Protein AF-A0AB32TVJ4-F1 (afdb_monomer_lite)

pLDDT: mean 74.66, std 19.41, range [36.5, 98.56]

Foldseek 3Di:
DPDPPPVVVVVVVVVVVVVDDDDPPDDPVVVVVVVVVVVVVVDDPPCVPPPDNPPPPVPPPDDDDPPDDDDPDDPDPVVVVVVVVVVVVVVVVVVVVVVVVVVVVVVVVVVVVVVVVVVVVVVVVVVVVVVVVVVVVVVCVVVVVVVVVVVVVVPDDDDDDDDDDDDD

Radius of gyration: 45.43 Å; chains: 1; bounding box: 106×43×129 Å

Secondary structure (DSSP, 8-state):
--SSSSHHHHHHHHHHHTT-----S--HHHHHHHHHHHHHHHSPPPGGG-SS-S-----PPPPPPP--SS--S---THHHHHHHHHHHHHHHHHHHHHHHHHHHHHHHHHHHHHHHHHHHHHHHHHHHHHHHHHHHHHHHHHHHHHHHHHHHHHS------PPPP---

Structure (mmCIF, N/CA/C/O backbone):
data_AF-A0AB32TVJ4-F1
#
_entry.id   AF-A0AB32TVJ4-F1
#
loop_
_atom_site.group_PDB
_atom_site.id
_atom_site.type_symbol
_atom_site.label_atom_id
_atom_site.label_alt_id
_atom_site.label_comp_id
_atom_site.label_asym_id
_atom_site.label_entity_id
_atom_site.label_seq_id
_atom_site.pdbx_PDB_ins_code
_atom_site.Cartn_x
_atom_site.Cartn_y
_atom_site.Cartn_z
_atom_site.occupancy
_atom_site.B_iso_or_equiv
_atom_site.auth_seq_id
_atom_site.auth_comp_id
_atom_site.auth_asym_id
_atom_site.auth_atom_id
_atom_site.pdbx_PDB_model_num
ATOM 1 N N . MET A 1 1 ? -45.034 11.317 -47.641 1.00 42.34 1 MET A N 1
ATOM 2 C CA . MET A 1 1 ? -45.358 10.867 -46.268 1.00 42.34 1 MET A CA 1
ATOM 3 C C . MET A 1 1 ? -44.354 9.799 -45.823 1.00 42.34 1 MET A C 1
ATOM 5 O O . MET A 1 1 ? -44.768 8.681 -45.535 1.00 42.34 1 MET A O 1
ATOM 9 N N . SER A 1 2 ? -43.045 10.089 -45.808 1.00 51.12 2 SER A N 1
ATOM 10 C CA . SER A 1 2 ? -42.043 9.071 -45.424 1.00 51.12 2 SER A CA 1
ATOM 11 C C . SER A 1 2 ? -40.709 9.627 -44.899 1.00 51.12 2 SER A C 1
ATOM 13 O O . SER A 1 2 ? -39.724 8.918 -44.992 1.00 51.12 2 SER A O 1
ATOM 15 N N . GLU A 1 3 ? -40.634 10.856 -44.374 1.00 55.97 3 GLU A N 1
ATOM 16 C CA . GLU A 1 3 ? -39.330 11.445 -43.981 1.00 55.97 3 GLU A CA 1
ATOM 17 C C . GLU A 1 3 ? -39.281 12.026 -42.556 1.00 55.97 3 GLU A C 1
ATOM 19 O O . GLU A 1 3 ? -38.325 12.697 -42.206 1.00 55.97 3 GLU A O 1
ATOM 24 N N . GLU A 1 4 ? -40.271 11.756 -41.700 1.00 55.81 4 GLU A N 1
ATOM 25 C CA . GLU A 1 4 ? -40.329 12.351 -40.347 1.00 55.81 4 GLU A CA 1
ATOM 26 C C . GLU A 1 4 ? -40.215 11.316 -39.210 1.00 55.81 4 GLU A C 1
ATOM 28 O O . GLU A 1 4 ? -40.379 11.653 -38.046 1.00 55.81 4 GLU A O 1
ATOM 33 N N . LEU A 1 5 ? -39.928 10.047 -39.529 1.00 54.31 5 LEU A N 1
ATOM 34 C CA . LEU A 1 5 ? -39.846 8.950 -38.548 1.00 54.31 5 LEU A CA 1
ATOM 35 C C . LEU A 1 5 ? -38.413 8.503 -38.209 1.00 54.31 5 LEU A C 1
ATOM 37 O O . LEU A 1 5 ? -38.248 7.646 -37.345 1.00 54.31 5 LEU A O 1
ATOM 41 N N . ASP A 1 6 ? -37.390 9.079 -38.845 1.00 57.97 6 ASP A N 1
ATOM 42 C CA . ASP A 1 6 ? -36.008 8.600 -38.704 1.00 57.97 6 ASP A CA 1
ATOM 43 C C . ASP A 1 6 ? -35.175 9.388 -37.671 1.00 57.97 6 ASP A C 1
ATOM 45 O O . ASP A 1 6 ? -34.186 8.860 -37.170 1.00 57.97 6 ASP A O 1
ATOM 49 N N . GLU A 1 7 ? -35.575 10.609 -37.289 1.00 59.12 7 GLU A N 1
ATOM 50 C CA . GLU A 1 7 ? -34.830 11.445 -36.322 1.00 59.12 7 GLU A CA 1
ATOM 51 C C . GLU A 1 7 ? -35.026 10.999 -34.860 1.00 59.12 7 GLU A C 1
ATOM 53 O O . GLU A 1 7 ? -34.040 10.823 -34.149 1.00 59.12 7 GLU A O 1
ATOM 58 N N . GLU A 1 8 ? -36.259 10.713 -34.411 1.00 60.06 8 GLU A N 1
ATOM 59 C CA . GLU A 1 8 ? -36.509 10.256 -33.025 1.00 60.06 8 GLU A CA 1
ATOM 60 C C . GLU A 1 8 ? -35.870 8.890 -32.722 1.00 60.06 8 GLU A C 1
ATOM 62 O O . GLU A 1 8 ? -35.441 8.622 -31.599 1.00 60.06 8 GLU A O 1
ATOM 67 N N . VAL A 1 9 ? -35.784 8.010 -33.725 1.00 60.56 9 VAL A N 1
ATOM 68 C CA . VAL A 1 9 ? -35.157 6.689 -33.569 1.00 60.56 9 VAL A CA 1
ATOM 69 C C . VAL A 1 9 ? -33.637 6.821 -33.470 1.00 60.56 9 VAL A C 1
ATOM 71 O O . VAL A 1 9 ? -33.010 6.086 -32.706 1.00 60.56 9 VAL A O 1
ATOM 74 N N . LEU A 1 10 ? -33.039 7.766 -34.204 1.00 58.91 10 LEU A N 1
ATOM 75 C CA . LEU A 1 10 ? -31.602 8.029 -34.145 1.00 58.91 10 LEU A CA 1
ATOM 76 C C . LEU A 1 10 ? -31.196 8.669 -32.809 1.00 58.91 10 LEU A C 1
ATOM 78 O O . LEU A 1 10 ? -30.167 8.287 -32.252 1.00 58.91 10 LEU A O 1
ATOM 82 N N . ASP A 1 11 ? -32.021 9.576 -32.277 1.00 62.56 11 ASP A N 1
ATOM 83 C CA . ASP A 1 11 ? -31.771 10.259 -30.998 1.00 62.56 11 ASP A CA 1
ATOM 84 C C . ASP A 1 11 ? -31.933 9.307 -29.794 1.00 62.56 11 ASP A C 1
ATOM 86 O O . ASP A 1 11 ? -31.165 9.338 -28.831 1.00 62.56 11 ASP A O 1
ATOM 90 N N . GLY A 1 12 ? -32.853 8.340 -29.889 1.00 63.59 12 GLY A N 1
ATOM 91 C CA . GLY A 1 12 ? -32.949 7.249 -28.915 1.00 63.59 12 GLY A CA 1
ATOM 92 C C . GLY A 1 12 ? -31.739 6.303 -28.933 1.00 63.59 12 GLY A C 1
ATOM 93 O O . GLY A 1 12 ? -31.335 5.790 -27.888 1.00 63.59 12 GLY A O 1
ATOM 94 N N . LEU A 1 13 ? -31.123 6.071 -30.099 1.00 63.81 13 LEU A N 1
ATOM 95 C CA . LEU A 1 13 ? -29.924 5.232 -30.213 1.00 63.81 13 LEU A CA 1
ATOM 96 C C . LEU A 1 13 ? -28.680 5.932 -29.652 1.00 63.81 13 LEU A C 1
ATOM 98 O O . LEU A 1 13 ? -27.919 5.301 -28.916 1.00 63.81 13 LEU A O 1
ATOM 102 N N . THR A 1 14 ? -28.495 7.225 -29.926 1.00 63.88 14 THR A N 1
ATOM 103 C CA . THR A 1 14 ? -27.383 8.020 -29.370 1.00 63.88 14 THR A CA 1
ATOM 104 C C . THR A 1 14 ? -27.494 8.180 -27.852 1.00 63.88 14 THR A C 1
ATOM 106 O O . THR A 1 14 ? -26.476 8.210 -27.151 1.00 63.88 14 THR A O 1
ATOM 109 N N . GLU A 1 15 ? -28.710 8.214 -27.306 1.00 66.38 15 GLU A N 1
ATOM 110 C CA . GLU A 1 15 ? -28.933 8.239 -25.861 1.00 66.38 15 GLU A CA 1
ATOM 111 C C . GLU A 1 15 ? -28.610 6.889 -25.196 1.00 66.38 15 GLU A C 1
ATOM 113 O O . GLU A 1 15 ? -27.975 6.856 -24.138 1.00 66.38 15 GLU A O 1
ATOM 118 N N . VAL A 1 16 ? -28.926 5.765 -25.852 1.00 65.81 16 VAL A N 1
ATOM 119 C CA . VAL A 1 16 ? -28.526 4.417 -25.401 1.00 65.81 16 VAL A CA 1
ATOM 120 C C . VAL A 1 16 ? -27.010 4.221 -25.479 1.00 65.81 16 VAL A C 1
ATOM 122 O O . VAL A 1 16 ? -26.430 3.609 -24.576 1.00 65.81 16 VAL A O 1
ATOM 125 N N . GLU A 1 17 ? -26.343 4.791 -26.487 1.00 65.44 17 GLU A N 1
ATOM 126 C CA . GLU A 1 17 ? -24.877 4.767 -26.578 1.00 65.44 17 GLU A CA 1
ATOM 127 C C . GLU A 1 17 ? -24.181 5.492 -25.423 1.00 65.44 17 GLU A C 1
ATOM 129 O O . GLU A 1 17 ? -23.074 5.131 -25.015 1.00 65.44 17 GLU A O 1
ATOM 134 N N . LYS A 1 18 ? -24.862 6.468 -24.823 1.00 69.69 18 LYS A N 1
ATOM 135 C CA . LYS A 1 18 ? -24.374 7.230 -23.670 1.00 69.69 18 LYS A CA 1
ATOM 136 C C . LYS A 1 18 ? -24.503 6.476 -22.341 1.00 69.69 18 LYS A C 1
ATOM 138 O O . LYS A 1 18 ? -23.881 6.872 -21.354 1.00 69.69 18 LYS A O 1
ATOM 143 N N . LEU A 1 19 ? -25.305 5.409 -22.302 1.00 70.94 19 LEU A N 1
ATOM 144 C CA . LEU A 1 19 ? -25.622 4.645 -21.089 1.00 70.94 19 LEU A CA 1
ATOM 145 C C . LEU A 1 19 ? -24.715 3.430 -20.867 1.00 70.94 19 LEU A C 1
ATOM 147 O O . LEU A 1 19 ? -24.777 2.817 -19.798 1.00 70.94 19 LEU A O 1
ATOM 151 N N . TYR A 1 20 ? -23.865 3.075 -21.830 1.00 76.56 20 TYR A N 1
ATOM 152 C CA . TYR A 1 20 ? -22.914 1.982 -21.668 1.00 76.56 20 TYR A CA 1
ATOM 153 C C . TYR A 1 20 ? -21.474 2.485 -21.550 1.00 76.56 20 TYR A C 1
ATOM 155 O O . TYR A 1 20 ? -21.084 3.521 -22.079 1.00 76.56 20 TYR A O 1
ATOM 163 N N . THR A 1 21 ? -20.642 1.701 -20.868 1.00 79.00 21 THR A N 1
ATOM 164 C CA . THR A 1 21 ? -19.191 1.905 -20.831 1.00 79.00 21 THR A CA 1
ATOM 165 C C . THR A 1 21 ? -18.513 0.715 -21.501 1.00 79.00 21 THR A C 1
ATOM 167 O O . THR A 1 21 ? -18.729 -0.435 -21.115 1.00 79.00 21 THR A O 1
ATOM 170 N N . VAL A 1 22 ? -17.716 0.976 -22.543 1.00 81.81 22 VAL A N 1
ATOM 171 C CA . VAL A 1 22 ? -16.949 -0.059 -23.256 1.00 81.81 22 VAL A CA 1
ATOM 172 C C . VAL A 1 22 ? -15.492 0.012 -22.828 1.00 81.81 22 VAL A C 1
ATOM 174 O O . VAL A 1 22 ? -14.838 1.044 -22.958 1.00 81.81 22 VAL A O 1
ATOM 177 N N . PHE A 1 23 ? -14.964 -1.112 -22.355 1.00 85.31 23 PHE A N 1
ATOM 178 C CA . PHE A 1 23 ? -13.557 -1.251 -21.995 1.00 85.31 23 PHE A CA 1
ATOM 179 C C . PHE A 1 23 ? -12.744 -1.657 -23.230 1.00 85.31 23 PHE A C 1
ATOM 181 O O . PHE A 1 23 ? -12.541 -2.842 -23.490 1.00 85.31 23 PHE A O 1
ATOM 188 N N . HIS A 1 24 ? -12.301 -0.677 -24.021 1.00 87.88 24 HIS A N 1
ATOM 189 C CA . HIS A 1 24 ? -11.426 -0.930 -25.168 1.00 87.88 24 HIS A CA 1
ATOM 190 C C . HIS A 1 24 ? -9.959 -1.042 -24.720 1.00 87.88 24 HIS A C 1
ATOM 192 O O . HIS A 1 24 ? -9.466 -0.185 -23.991 1.00 87.88 24 HIS A O 1
ATOM 198 N N . GLY A 1 25 ? -9.258 -2.099 -25.143 1.00 89.69 25 GLY A N 1
ATOM 199 C CA . GLY A 1 25 ? -7.840 -2.317 -24.820 1.00 89.69 25 GLY A CA 1
ATOM 200 C C . GLY A 1 25 ? -7.545 -2.816 -23.397 1.00 89.69 25 GLY A C 1
ATOM 201 O O . GLY A 1 25 ? -6.378 -2.997 -23.057 1.00 89.69 25 GLY A O 1
ATOM 202 N N . ALA A 1 26 ? -8.569 -3.059 -22.574 1.00 90.31 26 ALA A N 1
ATOM 203 C CA . ALA A 1 26 ? -8.412 -3.674 -21.256 1.00 90.31 26 ALA A CA 1
ATOM 204 C C . ALA A 1 26 ? -8.214 -5.196 -21.361 1.00 90.31 26 ALA A C 1
ATOM 206 O O . ALA A 1 26 ? -8.685 -5.832 -22.309 1.00 90.31 26 ALA A O 1
ATOM 207 N N . SER A 1 27 ? -7.540 -5.789 -20.371 1.00 94.12 27 SER A N 1
ATOM 208 C CA . SER A 1 27 ? -7.400 -7.243 -20.289 1.00 94.12 27 SER A CA 1
ATOM 209 C C . SER A 1 27 ? -8.737 -7.909 -19.931 1.00 94.12 27 SER A C 1
ATOM 211 O O . SER A 1 27 ? -9.613 -7.300 -19.314 1.00 94.12 27 SER A O 1
ATOM 213 N N . GLN A 1 28 ? -8.901 -9.186 -20.288 1.00 92.50 28 GLN A N 1
ATOM 214 C CA . GLN A 1 28 ? -10.119 -9.939 -19.965 1.00 92.50 28 GLN A CA 1
ATOM 215 C C . GLN A 1 28 ? -10.361 -10.036 -18.446 1.00 92.50 28 GLN A C 1
ATOM 217 O O . GLN A 1 28 ? -11.513 -10.077 -18.008 1.00 92.50 28 GLN A O 1
ATOM 222 N N . GLU A 1 29 ? -9.290 -10.054 -17.649 1.00 93.88 29 GLU A N 1
ATOM 223 C CA . GLU A 1 29 ? -9.357 -10.079 -16.186 1.00 93.88 29 GLU A CA 1
ATOM 224 C C . GLU A 1 29 ? -9.941 -8.771 -15.641 1.00 93.88 29 GLU A C 1
ATOM 226 O O . GLU A 1 29 ? -10.882 -8.800 -14.848 1.00 93.88 29 GLU A O 1
ATOM 231 N N . ASP A 1 30 ? -9.472 -7.625 -16.137 1.00 94.12 30 ASP A N 1
ATOM 232 C CA . ASP A 1 30 ? -9.959 -6.306 -15.715 1.00 94.12 30 ASP A CA 1
ATOM 233 C C . ASP A 1 30 ? -11.438 -6.106 -16.062 1.00 94.12 30 ASP A C 1
ATOM 235 O O . ASP A 1 30 ? -12.216 -5.587 -15.258 1.00 94.12 30 ASP A O 1
ATOM 239 N N . VAL A 1 31 ? -11.858 -6.583 -17.239 1.00 92.00 31 VAL A N 1
ATOM 240 C CA . VAL A 1 31 ? -13.269 -6.563 -17.652 1.00 92.00 31 VAL A CA 1
ATOM 241 C C . VAL A 1 31 ? -14.124 -7.422 -16.717 1.00 92.00 31 VAL A C 1
ATOM 243 O O . VAL A 1 31 ? -15.240 -7.030 -16.364 1.00 92.00 31 VAL A O 1
ATOM 246 N N . ALA A 1 32 ? -13.624 -8.586 -16.294 1.00 91.44 32 ALA A N 1
ATOM 247 C CA . ALA A 1 32 ? -14.325 -9.442 -15.342 1.00 91.44 32 ALA A CA 1
ATOM 248 C C . ALA A 1 32 ? -14.449 -8.775 -13.961 1.00 91.44 32 ALA A C 1
ATOM 250 O O . ALA A 1 32 ? -15.536 -8.786 -13.377 1.00 91.44 32 ALA A O 1
ATOM 251 N N . TYR A 1 33 ? -13.387 -8.127 -13.475 1.00 93.31 33 TYR A N 1
ATOM 252 C CA . TYR A 1 33 ? -13.424 -7.378 -12.217 1.00 93.31 33 TYR A CA 1
ATOM 253 C C . TYR A 1 33 ? -14.397 -6.204 -12.261 1.00 93.31 33 TYR A C 1
ATOM 255 O O . TYR A 1 33 ? -15.208 -6.054 -11.346 1.00 93.31 33 TYR A O 1
ATOM 263 N N . ALA A 1 34 ? -14.373 -5.408 -13.330 1.00 91.06 34 ALA A N 1
ATOM 264 C CA . ALA A 1 34 ? -15.296 -4.291 -13.494 1.00 91.06 34 ALA A CA 1
ATOM 265 C C . ALA A 1 34 ? -16.757 -4.767 -13.476 1.00 91.06 34 ALA A C 1
ATOM 267 O O . ALA A 1 34 ? -17.591 -4.177 -12.790 1.00 91.06 34 ALA A O 1
ATOM 268 N N . LYS A 1 35 ? -17.067 -5.878 -14.158 1.00 89.31 35 LYS A N 1
ATOM 269 C CA . LYS A 1 35 ? -18.410 -6.484 -14.131 1.00 89.31 35 LYS A CA 1
ATOM 270 C C . LYS A 1 35 ? -18.828 -6.895 -12.720 1.00 89.31 35 LYS A C 1
ATOM 272 O O . LYS A 1 35 ? -19.940 -6.582 -12.305 1.00 89.31 35 LYS A O 1
ATOM 277 N N . LEU A 1 36 ? -17.953 -7.572 -11.976 1.00 90.25 36 LEU A N 1
ATOM 278 C CA . LEU A 1 36 ? -18.232 -7.965 -10.590 1.00 90.25 36 LEU A CA 1
ATOM 279 C C . LEU A 1 36 ? -18.462 -6.747 -9.687 1.00 90.25 36 LEU A C 1
ATOM 281 O O . LEU A 1 36 ? -19.408 -6.737 -8.900 1.00 90.25 36 LEU A O 1
ATOM 285 N N . PHE A 1 37 ? -17.637 -5.710 -9.839 1.00 88.75 37 PHE A N 1
ATOM 286 C CA . PHE A 1 37 ? -17.754 -4.462 -9.092 1.00 88.75 37 PHE A CA 1
ATOM 287 C C . PHE A 1 37 ? -19.097 -3.771 -9.348 1.00 88.75 37 PHE A C 1
ATOM 289 O O . PHE A 1 37 ? -19.842 -3.515 -8.402 1.00 88.75 37 PHE A O 1
ATOM 296 N N . TRP A 1 38 ? -19.456 -3.530 -10.610 1.00 86.88 38 TRP A N 1
ATOM 297 C CA . TRP A 1 38 ? -20.716 -2.860 -10.943 1.00 86.88 38 TRP A CA 1
ATOM 298 C C . TRP A 1 38 ? -21.941 -3.692 -10.554 1.00 86.88 38 TRP A C 1
ATOM 300 O O . TRP A 1 38 ? -22.914 -3.139 -10.043 1.00 86.88 38 TRP A O 1
ATOM 310 N N . ASN A 1 39 ? -21.868 -5.021 -10.684 1.00 84.44 39 ASN A N 1
ATOM 311 C CA . ASN A 1 39 ? -22.919 -5.908 -10.186 1.00 84.44 39 ASN A CA 1
ATOM 312 C C . ASN A 1 39 ? -23.092 -5.783 -8.667 1.00 84.44 39 ASN A C 1
ATOM 314 O O . ASN A 1 39 ? -24.226 -5.730 -8.196 1.00 84.44 39 ASN A O 1
ATOM 318 N N . SER A 1 40 ? -22.003 -5.667 -7.899 1.00 83.81 40 SER A N 1
ATOM 319 C CA . SER A 1 40 ? -22.078 -5.545 -6.436 1.00 83.81 40 SER A CA 1
ATOM 320 C C . SER A 1 40 ? -22.825 -4.292 -5.962 1.00 83.81 40 SER A C 1
ATOM 322 O O . SER A 1 40 ? -23.509 -4.347 -4.944 1.00 83.81 40 SER A O 1
ATOM 324 N N . LEU A 1 41 ? -22.762 -3.192 -6.722 1.00 76.56 41 LEU A N 1
ATOM 325 C CA . LEU A 1 41 ? -23.452 -1.936 -6.401 1.00 76.56 41 LEU A CA 1
ATOM 326 C C . LEU A 1 41 ? -24.968 -2.002 -6.626 1.00 76.56 41 LEU A C 1
ATOM 328 O O . LEU A 1 41 ? -25.707 -1.213 -6.042 1.00 76.56 41 LEU A O 1
ATOM 332 N N . SER A 1 42 ? -25.432 -2.935 -7.460 1.00 74.25 42 SER A N 1
ATOM 333 C CA . SER A 1 42 ? -26.862 -3.175 -7.699 1.00 74.25 42 SER A CA 1
ATOM 334 C C . SER A 1 42 ? -27.500 -4.119 -6.673 1.00 74.25 42 SER A C 1
ATOM 336 O O . SER A 1 42 ? -28.724 -4.252 -6.627 1.00 74.25 42 SER A O 1
ATOM 338 N N . LEU A 1 43 ? -26.689 -4.775 -5.836 1.00 73.88 43 LEU A N 1
ATOM 339 C CA . LEU A 1 43 ? -27.186 -5.658 -4.788 1.00 73.88 43 LEU A CA 1
ATOM 340 C C . LEU A 1 43 ? -27.720 -4.835 -3.616 1.00 73.88 43 LEU A C 1
ATOM 342 O O . LEU A 1 43 ? -27.140 -3.827 -3.211 1.00 73.88 43 LEU A O 1
ATOM 346 N N . GLN A 1 44 ? -28.825 -5.295 -3.029 1.00 67.06 44 GLN A N 1
ATOM 347 C CA . GLN A 1 44 ? -29.316 -4.713 -1.787 1.00 67.06 44 GLN A CA 1
ATOM 348 C C . GLN A 1 44 ? -28.233 -4.871 -0.707 1.00 67.06 44 GLN A C 1
ATOM 350 O O . GLN A 1 44 ? -27.674 -5.966 -0.582 1.00 67.06 44 GLN A O 1
ATOM 355 N N . PRO A 1 45 ? -27.931 -3.822 0.085 1.00 71.75 45 PRO A N 1
ATOM 356 C CA . PRO A 1 45 ? -26.959 -3.940 1.159 1.00 71.75 45 PRO A CA 1
ATOM 357 C C . PRO A 1 45 ? -27.343 -5.117 2.071 1.00 71.75 45 PRO A C 1
ATOM 359 O O . PRO A 1 45 ? -28.518 -5.227 2.451 1.00 71.75 45 PRO A O 1
ATOM 362 N N . PRO A 1 46 ? -26.389 -6.012 2.396 1.00 68.06 46 PRO A N 1
ATOM 363 C CA . PRO A 1 46 ? -26.666 -7.184 3.214 1.00 68.06 46 PRO A CA 1
ATOM 364 C C . PRO A 1 46 ? -27.269 -6.773 4.560 1.00 68.06 46 PRO A C 1
ATOM 366 O O . PRO A 1 46 ? -26.965 -5.712 5.097 1.00 68.06 46 PRO A O 1
ATOM 369 N N . ILE A 1 47 ? -28.141 -7.614 5.122 1.00 60.50 47 ILE A N 1
ATOM 370 C CA . ILE A 1 47 ? -28.910 -7.299 6.342 1.00 60.50 47 ILE A CA 1
ATOM 371 C C . ILE A 1 47 ? -28.000 -6.890 7.515 1.00 60.50 47 ILE A C 1
ATOM 373 O O . ILE A 1 47 ? -28.393 -6.068 8.335 1.00 60.50 47 ILE A O 1
ATOM 377 N N . GLU A 1 48 ? -26.767 -7.392 7.541 1.00 63.59 48 GLU A N 1
ATOM 378 C CA . GLU A 1 48 ? -25.742 -7.101 8.548 1.00 63.59 48 GLU A CA 1
ATOM 379 C C . GLU A 1 48 ? -25.168 -5.674 8.476 1.00 63.59 48 GLU A C 1
ATOM 381 O O . GLU A 1 48 ? -24.637 -5.184 9.469 1.00 63.59 48 GLU A O 1
ATOM 386 N N . SER A 1 49 ? -25.296 -4.971 7.342 1.00 69.69 49 SER A N 1
ATOM 387 C CA . SER A 1 49 ? -24.902 -3.556 7.216 1.00 69.69 49 SER A CA 1
ATOM 388 C C . SER A 1 49 ? -26.041 -2.583 7.540 1.00 69.69 49 SER A C 1
ATOM 390 O O . SER A 1 49 ? -25.855 -1.363 7.525 1.00 69.69 49 SER A O 1
ATOM 392 N N . ARG A 1 50 ? -27.233 -3.096 7.877 1.00 66.88 50 ARG A N 1
ATOM 393 C CA . ARG A 1 50 ? -28.371 -2.275 8.300 1.00 66.88 50 ARG A CA 1
ATOM 394 C C . ARG A 1 50 ? -28.223 -1.972 9.790 1.00 66.88 50 ARG A C 1
ATOM 396 O O . ARG A 1 50 ? -28.486 -2.822 10.630 1.00 66.88 50 ARG A O 1
ATOM 403 N N . LEU A 1 51 ? -27.879 -0.722 10.119 1.00 62.09 51 LEU A N 1
ATOM 404 C CA . LEU A 1 51 ? -27.769 -0.206 11.500 1.00 62.09 51 LEU A CA 1
ATOM 405 C C . LEU A 1 51 ? -29.057 -0.343 12.339 1.00 62.09 51 LEU A C 1
ATOM 407 O O . LEU A 1 51 ? -29.045 -0.107 13.544 1.00 62.09 51 LEU A O 1
ATOM 411 N N . VAL A 1 52 ? -30.172 -0.711 11.709 1.00 60.78 52 VAL A N 1
ATOM 412 C CA . VAL A 1 52 ? -31.454 -0.970 12.354 1.00 60.78 52 VAL A CA 1
ATOM 413 C C . VAL A 1 52 ? -32.015 -2.258 11.760 1.00 60.78 52 VAL A C 1
ATOM 415 O O . VAL A 1 52 ? -32.521 -2.269 10.632 1.00 60.78 52 VAL A O 1
ATOM 418 N N . SER A 1 53 ? -31.930 -3.353 12.516 1.00 63.62 53 SER A N 1
ATOM 419 C CA . SER A 1 53 ? -32.691 -4.569 12.232 1.00 63.62 53 SER A CA 1
ATOM 420 C C . SER A 1 53 ? -34.164 -4.189 12.102 1.00 63.62 53 SER A C 1
ATOM 422 O O . SER A 1 53 ? -34.735 -3.575 13.003 1.00 63.62 53 SER A O 1
ATOM 424 N N . SER A 1 54 ? -34.789 -4.522 10.972 1.00 59.03 54 SER A N 1
ATOM 425 C CA . SER A 1 54 ? -36.172 -4.114 10.676 1.00 59.03 54 SER A CA 1
ATOM 426 C C . SER A 1 54 ? -37.206 -4.724 11.635 1.00 59.03 54 SER A C 1
ATOM 428 O O . SER A 1 54 ? -38.337 -4.256 11.683 1.00 59.03 54 SER A O 1
ATOM 430 N N . ASP A 1 55 ? -36.805 -5.714 12.437 1.00 64.19 55 ASP A N 1
ATOM 431 C CA . ASP A 1 55 ? -37.625 -6.350 13.468 1.00 64.19 55 ASP A CA 1
ATOM 432 C C . ASP A 1 55 ? -37.111 -6.037 14.888 1.00 64.19 55 ASP A C 1
ATOM 434 O O . ASP A 1 55 ? -36.772 -6.915 15.681 1.00 64.19 55 ASP A O 1
ATOM 438 N N . ILE A 1 56 ? -37.046 -4.749 15.247 1.00 62.91 56 ILE A N 1
ATOM 439 C CA . ILE A 1 56 ? -36.919 -4.320 16.653 1.00 62.91 56 ILE A CA 1
ATOM 440 C C . ILE A 1 56 ? -38.291 -4.459 17.337 1.00 62.91 56 ILE A C 1
ATOM 442 O O . ILE A 1 56 ? -38.944 -3.510 17.767 1.00 62.91 56 ILE A O 1
ATOM 446 N N . ARG A 1 57 ? -38.749 -5.704 17.482 1.00 61.91 57 ARG A N 1
ATOM 447 C CA . ARG A 1 57 ? -39.749 -6.065 18.503 1.00 61.91 57 ARG A CA 1
ATOM 448 C C . ARG A 1 57 ? -39.106 -6.343 19.861 1.00 61.91 57 ARG A C 1
ATOM 450 O O . ARG A 1 57 ? -39.812 -6.610 20.831 1.00 61.91 57 ARG A O 1
ATOM 457 N N . GLN A 1 58 ? -37.789 -6.156 19.979 1.00 60.78 58 GLN A N 1
ATOM 458 C CA . GLN A 1 58 ? -37.059 -6.112 21.245 1.00 60.78 58 GLN A CA 1
ATOM 459 C C . GLN A 1 58 ? -37.324 -4.794 22.000 1.00 60.78 58 GLN A C 1
ATOM 461 O O . GLN A 1 58 ? -36.413 -4.051 22.357 1.00 60.78 58 GLN A O 1
ATOM 466 N N . ARG A 1 59 ? -38.594 -4.491 22.293 1.00 63.78 59 ARG A N 1
ATOM 467 C CA . ARG A 1 59 ? -38.911 -3.590 23.403 1.00 63.78 59 ARG A CA 1
ATOM 468 C C . ARG A 1 59 ? -38.588 -4.350 24.684 1.00 63.78 59 ARG A C 1
ATOM 470 O O . ARG A 1 59 ? -39.418 -5.097 25.200 1.00 63.78 59 ARG A O 1
ATOM 477 N N . LEU A 1 60 ? -37.359 -4.191 25.173 1.00 67.50 60 LEU A N 1
ATOM 478 C CA . LEU A 1 60 ? -37.027 -4.526 26.555 1.00 67.50 60 LEU A CA 1
ATOM 479 C C . LEU A 1 60 ? -38.100 -3.903 27.456 1.00 67.50 60 LEU A C 1
ATOM 481 O O . LEU A 1 60 ? -38.471 -2.740 27.274 1.00 67.50 60 LEU A O 1
ATOM 485 N N . LYS A 1 61 ? -38.647 -4.697 28.383 1.00 70.88 61 LYS A N 1
ATOM 486 C CA . LYS A 1 61 ? -39.633 -4.205 29.350 1.00 70.88 61 LYS A CA 1
ATOM 487 C C . LYS A 1 61 ? -39.043 -2.968 30.029 1.00 70.88 61 LYS A C 1
ATOM 489 O O . LYS A 1 61 ? -37.941 -3.040 30.567 1.00 70.88 61 LYS A O 1
ATOM 494 N N . VAL A 1 62 ? -39.770 -1.851 29.988 1.00 70.19 62 VAL A N 1
ATOM 495 C CA . VAL A 1 62 ? -39.384 -0.620 30.686 1.00 70.19 62 VAL A CA 1
ATOM 496 C C . VAL A 1 62 ? -39.175 -0.970 32.159 1.00 70.19 62 VAL A C 1
ATOM 498 O O . VAL A 1 62 ? -40.062 -1.555 32.787 1.00 70.19 62 VAL A O 1
ATOM 501 N N . ALA A 1 63 ? -37.984 -0.683 32.684 1.00 67.62 63 ALA A N 1
ATOM 502 C CA . ALA A 1 63 ? -37.646 -0.9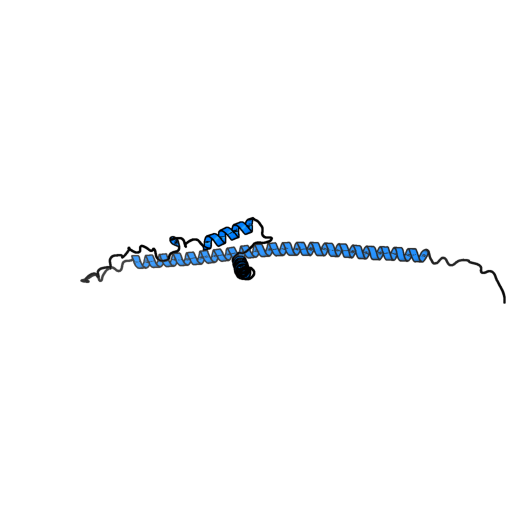78 34.068 1.00 67.62 63 ALA A CA 1
ATOM 503 C C . ALA A 1 63 ? -38.622 -0.240 34.997 1.00 67.62 63 ALA A C 1
ATOM 505 O O . ALA A 1 63 ? -38.770 0.978 34.916 1.00 67.62 63 ALA A O 1
ATOM 506 N N . LYS A 1 64 ? -39.310 -0.984 35.869 1.00 70.94 64 LYS A N 1
ATOM 507 C CA . LYS A 1 64 ? -40.121 -0.391 36.936 1.00 70.94 64 LYS A CA 1
ATOM 508 C C . LYS A 1 64 ? -39.175 0.203 37.975 1.00 70.94 64 LYS A C 1
ATOM 510 O O . LYS A 1 64 ? -38.251 -0.475 38.419 1.00 70.94 64 LYS A O 1
ATOM 515 N N . THR A 1 65 ? -39.412 1.452 38.357 1.00 63.91 65 THR A N 1
ATOM 516 C CA . THR A 1 65 ? -38.680 2.119 39.436 1.00 63.91 65 THR A CA 1
ATOM 517 C C . THR A 1 65 ? -38.858 1.331 40.739 1.00 63.91 65 THR A C 1
ATOM 519 O O . THR A 1 65 ? -40.003 1.042 41.104 1.00 63.91 65 THR A O 1
ATOM 522 N N . PRO A 1 66 ? -37.781 0.964 41.456 1.00 57.56 66 PRO A N 1
ATOM 523 C CA . PRO A 1 66 ? -37.923 0.388 42.782 1.00 57.56 66 PRO A CA 1
ATOM 524 C C . PRO A 1 66 ? -38.458 1.472 43.721 1.00 57.56 66 PRO A C 1
ATOM 526 O O . PRO A 1 66 ? -37.877 2.549 43.836 1.00 57.56 66 PRO A O 1
ATOM 529 N N . ASN A 1 67 ? -39.583 1.195 44.381 1.00 56.09 67 ASN A N 1
ATOM 530 C CA . ASN A 1 67 ? -40.046 2.000 45.505 1.00 56.09 67 ASN A CA 1
ATOM 531 C C . ASN A 1 67 ? -39.005 1.876 46.622 1.00 56.09 67 ASN A C 1
ATOM 533 O O . ASN A 1 67 ? -38.976 0.890 47.358 1.00 56.09 67 ASN A O 1
ATOM 537 N N . THR A 1 68 ? -38.110 2.858 46.698 1.00 48.56 68 THR A N 1
ATOM 538 C CA . THR A 1 68 ? -37.056 2.937 47.705 1.00 48.56 68 THR A CA 1
ATOM 539 C C . THR A 1 68 ? -37.676 3.159 49.076 1.00 48.56 68 THR A C 1
ATOM 541 O O . THR A 1 68 ? -38.011 4.277 49.455 1.00 48.56 68 THR A O 1
ATOM 544 N N . THR A 1 69 ? -37.762 2.087 49.853 1.00 50.09 69 THR A N 1
ATOM 545 C CA . THR A 1 69 ? -37.469 2.172 51.281 1.00 50.09 69 THR A CA 1
ATOM 546 C C . THR A 1 69 ? -36.178 1.390 51.502 1.00 50.09 69 THR A C 1
ATOM 548 O O . 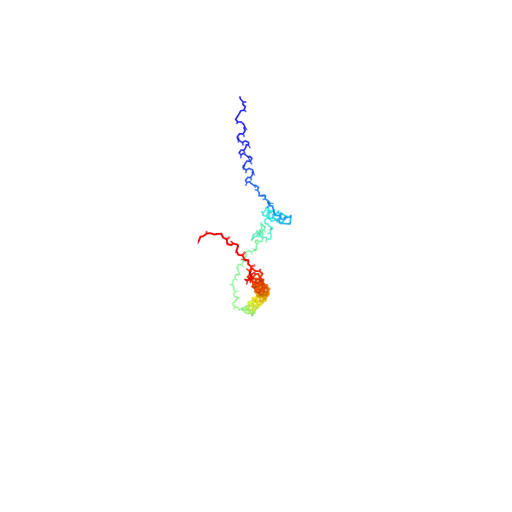THR A 1 69 ? -36.115 0.190 51.274 1.00 50.09 69 THR A O 1
ATOM 551 N N . ASN A 1 70 ? -35.129 2.122 51.878 1.00 52.56 70 ASN A N 1
ATOM 552 C CA . ASN A 1 70 ? -33.883 1.621 52.461 1.00 52.56 70 ASN A CA 1
ATOM 553 C C . ASN A 1 70 ? -33.048 0.643 51.609 1.00 52.56 70 ASN A C 1
ATOM 555 O O . ASN A 1 70 ? -33.015 -0.555 51.860 1.00 52.56 70 ASN A O 1
ATOM 559 N N . ALA A 1 71 ? -32.258 1.179 50.674 1.00 49.97 71 ALA A N 1
ATOM 560 C CA . ALA A 1 71 ? -31.097 0.476 50.116 1.00 49.97 71 ALA A CA 1
ATOM 561 C C . ALA A 1 71 ? -29.917 1.443 49.908 1.00 49.97 71 ALA A C 1
ATOM 563 O O . ALA A 1 71 ? -29.356 1.563 48.825 1.00 49.97 71 ALA A O 1
ATOM 564 N N . ALA A 1 72 ? -29.558 2.174 50.964 1.00 52.06 72 ALA A N 1
ATOM 565 C CA . ALA A 1 72 ? -28.302 2.911 51.051 1.00 52.06 72 ALA A CA 1
ATOM 566 C C . ALA A 1 72 ? -27.263 2.053 51.793 1.00 52.06 72 ALA A C 1
ATOM 568 O O . ALA A 1 72 ? -26.915 2.345 52.928 1.00 52.06 72 ALA A O 1
ATOM 569 N N . ALA A 1 73 ? -26.824 0.948 51.187 1.00 55.22 73 ALA A N 1
ATOM 570 C CA . ALA A 1 73 ? -25.632 0.198 51.592 1.00 55.22 73 ALA A CA 1
ATOM 571 C C . ALA A 1 73 ? -25.307 -0.834 50.502 1.00 55.22 73 ALA A C 1
ATOM 573 O O . ALA A 1 73 ? -26.194 -1.571 50.089 1.00 55.22 73 ALA A O 1
ATOM 574 N N . ASN A 1 74 ? -24.039 -0.914 50.088 1.00 52.06 74 ASN A N 1
ATOM 575 C CA . ASN A 1 74 ? -23.466 -1.831 49.084 1.00 52.06 74 ASN A CA 1
ATOM 576 C C . ASN A 1 74 ? -23.417 -1.316 47.633 1.00 52.06 74 ASN A C 1
ATOM 578 O O . ASN A 1 74 ? -23.900 -1.955 46.703 1.00 52.06 74 ASN A O 1
ATOM 582 N N . GLN A 1 75 ? -22.709 -0.204 47.416 1.00 53.97 75 GLN A N 1
ATOM 583 C CA . GLN A 1 75 ? -21.962 -0.029 46.164 1.00 53.97 75 GLN A CA 1
ATOM 584 C C . GLN A 1 75 ? -20.827 -1.073 46.161 1.00 53.97 75 GLN A C 1
ATOM 586 O O . GLN A 1 75 ? -19.892 -0.990 46.955 1.00 53.97 75 GLN A O 1
ATOM 591 N N . ALA A 1 76 ? -20.980 -2.125 45.358 1.00 58.50 76 ALA A N 1
ATOM 592 C CA . ALA A 1 76 ? -20.125 -3.309 45.373 1.00 58.50 76 ALA A CA 1
ATOM 593 C C . ALA A 1 76 ? -18.708 -3.046 44.798 1.00 58.50 76 ALA A C 1
ATOM 595 O O . ALA A 1 76 ? -18.574 -2.249 43.871 1.00 58.50 76 ALA A O 1
ATOM 596 N N . PRO A 1 77 ? -17.668 -3.804 45.217 1.00 58.38 77 PRO A N 1
ATOM 597 C CA . PRO A 1 77 ? -16.307 -3.799 44.635 1.00 58.38 77 PRO A CA 1
ATOM 598 C C . PRO A 1 77 ? -16.202 -4.075 43.118 1.00 58.38 77 PRO A C 1
ATOM 600 O O . PRO A 1 77 ? -15.111 -4.057 42.550 1.00 58.38 77 PRO A O 1
ATOM 603 N N . TRP A 1 78 ? -17.322 -4.377 42.461 1.00 52.66 78 TRP A N 1
ATOM 604 C CA . TRP A 1 78 ? -17.408 -4.785 41.060 1.00 52.66 78 TRP A CA 1
ATOM 605 C C . TRP A 1 78 ? -17.210 -3.624 40.072 1.00 52.66 78 TRP A C 1
ATOM 607 O O . TRP A 1 78 ? -16.709 -3.843 38.971 1.00 52.66 78 TRP A O 1
ATOM 617 N N . SER A 1 79 ? -17.556 -2.387 40.453 1.00 63.94 79 SER A N 1
ATOM 618 C CA . SER A 1 79 ? -17.417 -1.210 39.576 1.00 63.94 79 SER A CA 1
ATOM 619 C C . SER A 1 79 ? -15.952 -0.873 39.290 1.00 63.94 79 SER A C 1
ATOM 621 O O . SER A 1 79 ? -15.568 -0.725 38.133 1.00 63.94 79 SER A O 1
ATOM 623 N N . LYS A 1 80 ? -15.110 -0.868 40.330 1.00 69.44 80 LYS A N 1
ATOM 624 C CA . LYS A 1 80 ? -13.677 -0.555 40.224 1.00 69.44 80 LYS A CA 1
ATOM 625 C C . LYS A 1 80 ? -12.901 -1.592 39.402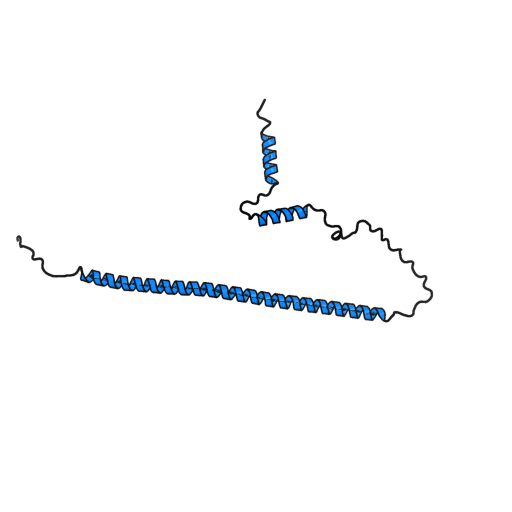 1.00 69.44 80 LYS A C 1
ATOM 627 O O . LYS A 1 80 ? -12.043 -1.229 38.607 1.00 69.44 80 LYS A O 1
ATOM 632 N N . ARG A 1 81 ? -13.238 -2.883 39.545 1.00 70.75 81 ARG A N 1
ATOM 633 C CA . ARG A 1 81 ? -12.625 -3.971 38.759 1.00 70.75 81 ARG A CA 1
ATOM 634 C C . ARG A 1 81 ? -12.946 -3.846 37.264 1.00 70.75 81 ARG A C 1
ATOM 636 O O . ARG A 1 81 ? -12.082 -4.111 36.438 1.00 70.75 81 ARG A O 1
ATOM 643 N N . ASN A 1 82 ? -14.166 -3.439 36.911 1.00 78.62 82 ASN A N 1
ATOM 644 C CA . ASN A 1 82 ? -14.548 -3.250 35.510 1.00 78.62 82 ASN A CA 1
ATOM 645 C C . ASN A 1 82 ? -13.831 -2.055 34.862 1.00 78.62 82 ASN A C 1
ATOM 647 O O . ASN A 1 82 ? -13.424 -2.164 33.708 1.00 78.62 82 ASN A O 1
ATOM 651 N N . GLU A 1 83 ? -13.635 -0.951 35.589 1.00 78.81 83 GLU A N 1
ATOM 652 C CA . GLU A 1 83 ? -12.862 0.202 35.096 1.00 78.81 83 GLU A CA 1
ATOM 653 C C . GLU A 1 83 ? -11.394 -0.159 34.829 1.00 78.81 83 GLU A C 1
ATOM 655 O O . GLU A 1 83 ? -10.837 0.225 33.803 1.00 78.81 83 GLU A O 1
ATOM 660 N N . GLU A 1 84 ? -10.778 -0.946 35.710 1.00 84.81 84 GLU A N 1
ATOM 661 C CA . GLU A 1 84 ? -9.380 -1.374 35.578 1.00 84.81 84 GLU A CA 1
ATOM 662 C C . GLU A 1 84 ? -9.176 -2.296 34.361 1.00 84.81 84 GLU A C 1
ATOM 664 O O . GLU A 1 84 ? -8.228 -2.124 33.596 1.00 84.81 84 GLU A O 1
ATOM 669 N N . ILE A 1 85 ? -10.124 -3.209 34.108 1.00 87.38 85 ILE A N 1
ATOM 670 C CA . ILE A 1 85 ? -10.128 -4.068 32.910 1.00 87.38 85 ILE A CA 1
ATOM 671 C C . ILE A 1 85 ? -10.279 -3.234 31.629 1.00 87.38 85 ILE A C 1
ATOM 673 O O . ILE A 1 85 ? -9.605 -3.500 30.633 1.00 87.38 85 ILE A O 1
ATOM 677 N N . GLN A 1 86 ? -11.146 -2.216 31.639 1.00 88.44 86 GLN A N 1
ATOM 678 C CA . GLN A 1 86 ? -11.331 -1.326 30.488 1.00 88.44 86 GLN A CA 1
ATOM 679 C C . GLN A 1 86 ? -10.076 -0.491 30.202 1.00 88.44 86 GLN A C 1
ATOM 681 O O . GLN A 1 86 ? -9.701 -0.325 29.039 1.00 88.44 86 GLN A O 1
ATOM 686 N N . GLN A 1 87 ? -9.404 0.001 31.245 1.00 91.38 87 GLN A N 1
ATOM 687 C CA . GLN A 1 87 ? -8.148 0.737 31.104 1.00 91.38 87 GLN A CA 1
ATOM 688 C C . GLN A 1 87 ? -7.018 -0.152 30.572 1.00 91.38 87 GLN A C 1
ATOM 690 O O . GLN A 1 87 ? -6.302 0.270 29.663 1.00 91.38 87 GLN A O 1
ATOM 695 N N . ASP A 1 88 ? -6.884 -1.385 31.070 1.00 93.31 88 ASP A N 1
ATOM 696 C CA . ASP A 1 88 ? -5.884 -2.340 30.572 1.00 93.31 88 ASP A CA 1
ATOM 697 C C . ASP A 1 88 ? -6.124 -2.689 29.094 1.00 93.31 88 ASP A C 1
ATOM 699 O O . ASP A 1 88 ? -5.201 -2.625 28.281 1.00 93.31 88 ASP A O 1
ATOM 703 N N . ALA A 1 89 ? -7.375 -2.960 28.706 1.00 93.81 89 ALA A N 1
ATOM 704 C CA . ALA A 1 89 ? -7.733 -3.218 27.310 1.00 93.81 89 ALA A CA 1
ATOM 705 C C . ALA A 1 89 ? -7.375 -2.037 26.389 1.00 93.81 89 ALA A C 1
ATOM 707 O O . ALA A 1 89 ? -6.801 -2.238 25.316 1.00 93.81 89 ALA A O 1
ATOM 708 N N . TYR A 1 90 ? -7.648 -0.803 26.824 1.00 95.38 90 TYR A N 1
ATOM 709 C CA . TYR A 1 90 ? -7.295 0.403 26.074 1.00 95.38 90 TYR A CA 1
ATOM 710 C C . TYR A 1 90 ? -5.775 0.581 25.924 1.00 95.38 90 TYR A C 1
ATOM 712 O O . TYR A 1 90 ? -5.281 0.898 24.837 1.00 95.38 90 TYR A O 1
ATOM 720 N N . LEU A 1 91 ? -5.008 0.353 26.995 1.00 96.88 91 LEU A N 1
ATOM 721 C CA . LEU A 1 91 ? -3.547 0.452 26.957 1.00 96.88 91 LEU A CA 1
ATOM 722 C C . LEU A 1 91 ? -2.927 -0.602 26.034 1.00 96.88 91 LEU A C 1
ATOM 724 O O . LEU A 1 91 ? -2.032 -0.267 25.251 1.00 96.88 91 LEU A O 1
ATOM 728 N N . ARG A 1 92 ? -3.433 -1.840 26.075 1.00 96.44 92 ARG A N 1
ATOM 729 C CA . ARG A 1 92 ? -3.011 -2.915 25.165 1.00 96.44 92 ARG A CA 1
ATOM 730 C C . ARG A 1 92 ? -3.291 -2.560 23.713 1.00 96.44 92 ARG A C 1
ATOM 732 O O . ARG A 1 92 ? -2.369 -2.610 22.904 1.00 96.44 92 ARG A O 1
ATOM 739 N N . GLN A 1 93 ? -4.502 -2.096 23.405 1.00 96.25 93 GLN A N 1
ATOM 740 C CA . GLN A 1 93 ? -4.868 -1.677 22.050 1.00 96.25 93 GLN A CA 1
ATOM 741 C C . GLN A 1 93 ? -3.931 -0.580 21.525 1.00 96.25 93 GLN A C 1
ATOM 743 O O . GLN A 1 93 ? -3.421 -0.667 20.408 1.00 96.25 93 GLN A O 1
ATOM 748 N N . LYS A 1 94 ? -3.633 0.427 22.354 1.00 97.25 94 LYS A N 1
ATOM 749 C CA . LYS A 1 94 ? -2.704 1.506 21.997 1.00 97.25 94 LYS A CA 1
ATOM 750 C C . LYS A 1 94 ? -1.281 0.993 21.750 1.00 97.25 94 LYS A C 1
ATOM 752 O O . LYS A 1 94 ? -0.572 1.506 20.880 1.00 97.25 94 LYS A O 1
ATOM 757 N N . GLN A 1 95 ? -0.834 0.005 22.523 1.00 97.44 95 GLN A N 1
ATOM 758 C CA . GLN A 1 95 ? 0.490 -0.589 22.362 1.00 97.44 95 GLN A CA 1
ATOM 759 C C . GLN A 1 95 ? 0.583 -1.445 21.095 1.00 97.44 95 GLN A C 1
ATOM 761 O O . GLN A 1 95 ? 1.568 -1.323 20.364 1.00 97.44 95 GLN A O 1
ATOM 766 N N . GLU A 1 96 ? -0.438 -2.249 20.808 1.00 97.25 96 GLU A N 1
ATOM 767 C CA . GLU A 1 96 ? -0.552 -3.041 19.579 1.00 97.25 96 GLU A CA 1
ATOM 768 C C . GLU A 1 96 ? -0.583 -2.141 18.340 1.00 97.25 96 GLU A C 1
ATOM 770 O O . GLU A 1 96 ? 0.159 -2.367 17.384 1.00 97.25 96 GLU A O 1
ATOM 775 N N . GLU A 1 97 ? -1.362 -1.058 18.378 1.00 97.38 97 GLU A N 1
ATOM 776 C CA . GLU A 1 97 ? -1.418 -0.082 17.291 1.00 97.38 97 GLU A CA 1
ATOM 777 C C . GLU A 1 97 ? -0.046 0.565 17.048 1.00 97.38 97 GLU A C 1
ATOM 779 O O . GLU A 1 97 ? 0.433 0.628 15.911 1.00 97.38 97 GLU A O 1
ATOM 784 N N . LYS A 1 98 ? 0.650 0.968 18.118 1.00 97.69 98 LYS A N 1
ATOM 785 C CA . LYS A 1 98 ? 2.017 1.493 18.014 1.00 97.69 98 LYS A CA 1
ATOM 786 C C . LYS A 1 98 ? 2.969 0.467 17.392 1.00 97.69 98 LYS A C 1
ATOM 788 O O . LYS A 1 98 ? 3.784 0.834 16.546 1.00 97.69 98 LYS A O 1
ATOM 793 N N . GLN A 1 99 ? 2.892 -0.798 17.802 1.00 97.88 99 GLN A N 1
ATOM 794 C CA . GLN A 1 99 ? 3.723 -1.869 17.241 1.00 97.88 99 GLN A CA 1
ATOM 795 C C . GLN A 1 99 ? 3.449 -2.080 15.755 1.00 97.88 99 GLN A C 1
ATOM 797 O O . GLN A 1 99 ? 4.395 -2.129 14.967 1.00 97.88 99 GLN A O 1
ATOM 802 N N . ARG A 1 100 ? 2.175 -2.088 15.364 1.00 98.19 100 ARG A N 1
ATOM 803 C CA . ARG A 1 100 ? 1.752 -2.202 13.970 1.00 98.19 100 ARG A CA 1
ATOM 804 C C . ARG A 1 100 ? 2.344 -1.085 13.106 1.00 98.19 100 ARG A C 1
ATOM 806 O O . ARG A 1 100 ? 2.915 -1.364 12.053 1.00 98.19 100 ARG A O 1
ATOM 813 N N . TYR A 1 101 ? 2.279 0.169 13.558 1.00 98.12 101 TYR A N 1
ATOM 814 C CA . TYR A 1 101 ? 2.880 1.286 12.818 1.00 98.12 101 TYR A CA 1
ATOM 815 C C . TYR A 1 101 ? 4.410 1.209 12.754 1.00 98.12 101 TYR A C 1
ATOM 817 O O . TYR A 1 101 ? 4.993 1.541 11.722 1.00 98.12 101 TYR A O 1
ATOM 825 N N . MET A 1 102 ? 5.072 0.740 13.817 1.00 98.19 102 MET A N 1
ATOM 826 C CA . MET A 1 102 ? 6.524 0.529 13.793 1.00 98.19 102 MET A CA 1
ATOM 827 C C . MET A 1 102 ? 6.929 -0.538 12.770 1.00 98.19 102 MET A C 1
ATOM 829 O O . MET A 1 102 ? 7.938 -0.377 12.084 1.00 98.19 102 MET A O 1
ATOM 833 N N . GLU A 1 103 ? 6.156 -1.614 12.642 1.00 98.19 103 GLU A N 1
ATOM 834 C CA . GLU A 1 103 ? 6.403 -2.651 11.640 1.00 98.19 103 GLU A CA 1
ATOM 835 C C . GLU A 1 103 ? 6.169 -2.137 10.214 1.00 98.19 103 GLU A C 1
ATOM 837 O O . GLU A 1 103 ? 7.014 -2.341 9.340 1.00 98.19 103 GLU A O 1
ATOM 842 N N . MET A 1 104 ? 5.088 -1.382 9.988 1.00 98.12 104 MET A N 1
ATOM 843 C CA . MET A 1 104 ? 4.837 -0.734 8.695 1.00 98.12 104 MET A CA 1
ATOM 844 C C . MET A 1 104 ? 5.970 0.219 8.293 1.00 98.12 104 MET A C 1
ATOM 846 O O . MET A 1 104 ? 6.371 0.228 7.129 1.00 98.12 104 MET A O 1
ATOM 850 N N . ALA A 1 105 ? 6.513 0.993 9.239 1.00 98.25 105 ALA A N 1
ATOM 851 C CA . ALA A 1 105 ? 7.648 1.879 8.986 1.00 98.25 105 ALA A CA 1
ATOM 852 C C . ALA A 1 105 ? 8.899 1.091 8.566 1.00 98.25 105 ALA A C 1
ATOM 854 O O . ALA A 1 105 ? 9.508 1.408 7.547 1.00 98.25 105 ALA A O 1
ATOM 855 N N . LYS A 1 106 ? 9.219 0.000 9.276 1.00 98.44 106 LYS A N 1
ATOM 856 C CA . LYS A 1 106 ? 10.339 -0.884 8.911 1.00 98.44 106 LYS A CA 1
ATOM 857 C C . LYS A 1 106 ? 10.166 -1.494 7.521 1.00 98.44 106 LYS A C 1
ATOM 859 O O . LYS A 1 106 ? 11.119 -1.524 6.748 1.00 98.44 106 LYS A O 1
ATOM 864 N N . ASN A 1 107 ? 8.963 -1.961 7.191 1.00 98.25 107 ASN A N 1
ATOM 865 C CA . ASN A 1 107 ? 8.670 -2.508 5.867 1.00 98.25 107 ASN A CA 1
ATOM 866 C C . ASN A 1 107 ? 8.846 -1.430 4.778 1.00 98.25 107 ASN A C 1
ATOM 868 O O . ASN A 1 107 ? 9.506 -1.653 3.763 1.00 98.25 107 ASN A O 1
ATOM 872 N N . ARG A 1 108 ? 8.363 -0.207 5.028 1.00 98.31 108 ARG A N 1
ATOM 873 C CA . ARG A 1 108 ? 8.573 0.930 4.121 1.00 98.31 108 ARG A CA 1
ATOM 874 C C . ARG A 1 108 ? 10.059 1.224 3.899 1.00 98.31 108 ARG A C 1
ATOM 876 O O . ARG A 1 108 ? 10.459 1.437 2.755 1.00 98.31 108 ARG A O 1
ATOM 883 N N . ASP A 1 109 ? 10.873 1.190 4.951 1.00 98.38 109 ASP A N 1
ATOM 884 C CA . ASP A 1 109 ? 12.321 1.394 4.845 1.00 98.38 109 ASP A CA 1
ATOM 885 C C . ASP A 1 109 ? 12.998 0.297 4.012 1.00 98.38 109 ASP A C 1
ATOM 887 O O .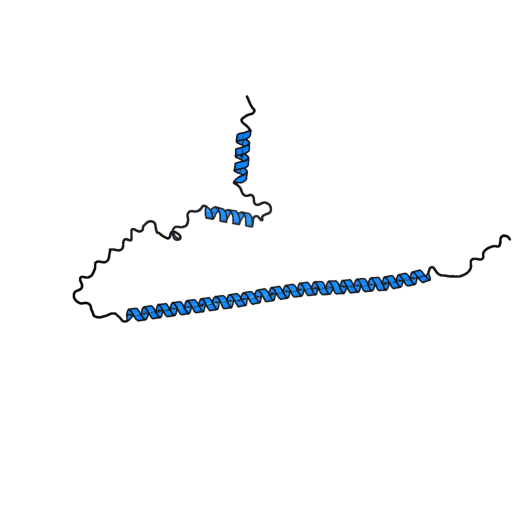 ASP A 1 109 ? 13.854 0.596 3.174 1.00 98.38 109 ASP A O 1
ATOM 891 N N . GLN A 1 110 ? 12.575 -0.961 4.173 1.00 98.38 110 GLN A N 1
ATOM 892 C CA . GLN A 1 110 ? 13.057 -2.083 3.360 1.00 98.38 110 GLN A CA 1
ATOM 893 C C . GLN A 1 110 ? 12.724 -1.891 1.875 1.00 98.38 110 GLN A C 1
ATOM 895 O O . GLN A 1 110 ? 13.606 -2.030 1.025 1.00 98.38 110 GLN A O 1
ATOM 900 N N . ILE A 1 111 ? 11.485 -1.506 1.553 1.00 98.44 111 ILE A N 1
ATOM 901 C CA . ILE A 1 111 ? 11.062 -1.230 0.171 1.00 98.44 111 ILE A CA 1
ATOM 902 C C . ILE A 1 111 ? 11.900 -0.094 -0.428 1.00 98.44 111 ILE A C 1
ATOM 904 O O . ILE A 1 111 ? 12.418 -0.219 -1.539 1.00 98.44 111 ILE A O 1
ATOM 908 N N . ILE A 1 112 ? 12.086 1.003 0.312 1.00 98.56 112 ILE A N 1
ATOM 909 C CA . ILE A 1 112 ? 12.898 2.139 -0.145 1.00 98.56 112 ILE A CA 1
ATOM 910 C C . ILE A 1 112 ? 14.347 1.708 -0.401 1.00 98.56 112 ILE A C 1
ATOM 912 O O . ILE A 1 112 ? 14.933 2.115 -1.406 1.00 98.56 112 ILE A O 1
ATOM 916 N N . ALA A 1 113 ? 14.931 0.885 0.473 1.00 98.44 113 ALA A N 1
ATOM 917 C CA . ALA A 1 113 ? 16.290 0.379 0.296 1.00 98.44 113 ALA A CA 1
ATOM 918 C C . ALA A 1 113 ? 16.426 -0.480 -0.972 1.00 98.44 113 ALA A C 1
ATOM 920 O O . ALA A 1 113 ? 17.377 -0.299 -1.736 1.00 98.44 113 ALA A O 1
ATOM 921 N N . LEU A 1 114 ? 15.453 -1.358 -1.239 1.00 98.44 114 LEU A N 1
ATOM 922 C CA . LEU A 1 114 ? 15.420 -2.167 -2.461 1.00 98.44 114 LEU A CA 1
ATOM 923 C C . LEU A 1 114 ? 15.329 -1.294 -3.720 1.00 98.44 114 LEU A C 1
ATOM 925 O O . LEU A 1 114 ? 16.100 -1.489 -4.660 1.00 98.44 114 LEU A O 1
ATOM 929 N N . LEU A 1 115 ? 14.442 -0.296 -3.725 1.00 98.31 115 LEU A N 1
ATOM 930 C CA . LEU A 1 115 ? 14.283 0.619 -4.859 1.00 98.31 115 LEU A CA 1
ATOM 931 C C . LEU A 1 115 ? 15.541 1.460 -5.109 1.00 98.31 115 LEU A C 1
ATOM 933 O O . LEU A 1 115 ? 15.931 1.657 -6.260 1.00 98.31 115 LEU A O 1
ATOM 937 N N . LYS A 1 116 ? 16.205 1.929 -4.044 1.00 98.31 116 LYS A N 1
ATOM 938 C CA . LYS A 1 116 ? 17.494 2.630 -4.153 1.00 98.31 116 LYS A CA 1
ATOM 939 C C . LYS A 1 116 ? 18.551 1.739 -4.797 1.00 98.31 116 LYS A C 1
ATOM 941 O O . LYS A 1 116 ? 19.175 2.159 -5.764 1.00 98.31 116 LYS A O 1
ATOM 946 N N . LYS A 1 117 ? 18.677 0.489 -4.340 1.00 98.19 117 LYS A N 1
ATOM 947 C CA . LYS A 1 117 ? 19.626 -0.473 -4.913 1.00 98.19 117 LYS A CA 1
ATOM 948 C C . LYS A 1 117 ? 19.381 -0.698 -6.409 1.00 98.19 117 LYS A C 1
ATOM 950 O O . LYS A 1 117 ? 20.318 -0.608 -7.194 1.00 98.19 117 LYS A O 1
ATOM 955 N N . GLN A 1 118 ? 18.127 -0.916 -6.812 1.00 98.19 118 GLN A N 1
ATOM 956 C CA . GLN A 1 118 ? 17.774 -1.084 -8.228 1.00 98.19 118 GLN A CA 1
ATOM 957 C C . GLN A 1 118 ? 18.104 0.159 -9.060 1.00 98.19 118 GLN A C 1
ATOM 959 O O . GLN A 1 118 ? 18.588 0.051 -10.188 1.00 98.19 118 GLN A O 1
ATOM 964 N N . ARG A 1 119 ? 17.846 1.355 -8.517 1.00 98.19 119 ARG A N 1
ATOM 965 C CA . ARG A 1 119 ? 18.210 2.611 -9.177 1.00 98.19 119 ARG A CA 1
ATOM 966 C C . ARG A 1 119 ? 19.723 2.714 -9.358 1.00 98.19 119 ARG A C 1
ATOM 968 O O . ARG A 1 119 ? 20.165 3.037 -10.457 1.00 98.19 119 ARG A O 1
ATOM 975 N N . ASP A 1 120 ? 20.495 2.420 -8.319 1.00 97.81 120 ASP A N 1
ATOM 976 C CA . ASP A 1 120 ? 21.956 2.493 -8.363 1.00 97.81 120 ASP A CA 1
ATOM 977 C C . ASP A 1 120 ? 22.540 1.492 -9.363 1.00 97.81 120 ASP A C 1
ATOM 979 O O . ASP A 1 120 ? 23.475 1.821 -10.085 1.00 97.81 120 ASP A O 1
ATOM 983 N N . GLU A 1 121 ? 21.971 0.290 -9.462 1.00 97.44 121 GLU A N 1
ATOM 984 C CA . GLU A 1 121 ? 22.354 -0.705 -10.470 1.00 97.44 121 GLU A CA 1
ATOM 985 C C . GLU A 1 121 ? 22.084 -0.210 -11.897 1.00 97.44 121 GLU A C 1
ATOM 987 O O . GLU A 1 121 ? 22.964 -0.316 -12.753 1.00 97.44 121 GLU A O 1
ATOM 992 N N . ARG A 1 122 ? 20.916 0.398 -12.155 1.00 97.38 122 ARG A N 1
ATOM 993 C CA . ARG A 1 122 ? 20.610 1.002 -13.467 1.00 97.38 122 ARG A CA 1
ATOM 994 C C . ARG A 1 122 ? 21.567 2.140 -13.808 1.00 97.38 122 ARG A C 1
ATOM 996 O O . ARG A 1 122 ? 22.034 2.218 -14.941 1.00 97.38 122 ARG A O 1
ATOM 1003 N N . ILE A 1 123 ? 21.869 3.001 -12.836 1.00 96.94 123 ILE A N 1
ATOM 1004 C CA . ILE A 1 123 ? 22.822 4.100 -13.021 1.00 96.94 123 ILE A CA 1
ATOM 1005 C C . ILE A 1 123 ? 24.209 3.536 -13.332 1.00 96.94 123 ILE A C 1
ATOM 1007 O O . ILE A 1 123 ? 24.804 3.953 -14.316 1.00 96.94 123 ILE A O 1
ATOM 1011 N N . LYS A 1 124 ? 24.689 2.547 -12.568 1.00 97.31 124 LYS A N 1
ATOM 1012 C CA . LYS A 1 124 ? 25.988 1.895 -12.807 1.00 97.31 124 LYS A CA 1
ATOM 1013 C C . LYS A 1 124 ? 26.075 1.246 -14.187 1.00 97.31 124 LYS A C 1
ATOM 1015 O O . LYS A 1 124 ? 27.092 1.361 -14.861 1.00 97.31 124 LYS A O 1
ATOM 1020 N N . ALA A 1 125 ? 25.015 0.570 -14.626 1.00 95.94 125 ALA A N 1
ATOM 1021 C CA . ALA A 1 125 ? 24.974 -0.007 -15.966 1.00 95.94 125 ALA A CA 1
ATOM 1022 C C . ALA A 1 125 ? 25.075 1.087 -17.042 1.00 95.94 125 ALA A C 1
ATOM 1024 O O . ALA A 1 125 ? 25.859 0.960 -17.980 1.00 95.94 125 ALA A O 1
ATOM 1025 N N . MET A 1 126 ? 24.338 2.190 -16.878 1.00 94.44 126 MET A N 1
ATOM 1026 C CA . MET A 1 126 ? 24.406 3.331 -17.792 1.00 94.44 126 MET A CA 1
ATOM 1027 C C . MET A 1 126 ? 25.789 3.995 -17.791 1.00 94.44 126 MET A C 1
ATOM 1029 O O . MET A 1 126 ? 26.290 4.322 -18.863 1.00 94.44 126 MET A O 1
ATOM 1033 N N . THR A 1 127 ? 26.429 4.166 -16.630 1.00 95.94 127 THR A N 1
ATOM 1034 C CA . THR A 1 127 ? 27.775 4.756 -16.553 1.00 95.94 127 THR A CA 1
ATOM 1035 C C . THR A 1 127 ? 28.812 3.877 -17.243 1.00 95.94 127 THR A C 1
ATOM 1037 O O . THR A 1 127 ? 29.584 4.394 -18.040 1.00 95.94 127 THR A O 1
ATOM 1040 N N . LEU A 1 128 ? 28.780 2.555 -17.037 1.00 96.31 128 LEU A N 1
ATOM 1041 C CA . LEU A 1 128 ? 29.700 1.631 -17.715 1.00 96.31 128 LEU A CA 1
ATOM 1042 C C . LEU A 1 128 ? 29.503 1.625 -19.238 1.00 96.31 128 LEU A C 1
ATOM 1044 O O . LEU A 1 128 ? 30.475 1.566 -19.992 1.00 96.31 128 LEU A O 1
ATOM 1048 N N . LEU A 1 129 ? 28.253 1.707 -19.706 1.00 95.31 129 LEU A N 1
ATOM 1049 C CA . LEU A 1 129 ? 27.956 1.828 -21.136 1.00 95.31 129 LEU A CA 1
ATOM 1050 C C . LEU A 1 129 ? 28.484 3.145 -21.715 1.00 95.31 129 LEU A C 1
ATOM 1052 O O . LEU A 1 129 ? 29.063 3.139 -22.800 1.00 95.31 129 LEU A O 1
ATOM 1056 N N . LEU A 1 130 ? 28.315 4.257 -20.996 1.00 94.44 130 LEU A N 1
ATOM 1057 C CA . LEU A 1 130 ? 28.835 5.563 -21.405 1.00 94.44 130 LEU A CA 1
ATOM 1058 C C . LEU A 1 130 ? 30.366 5.573 -21.453 1.00 94.44 130 LEU A C 1
ATOM 1060 O O . LEU A 1 130 ? 30.921 6.036 -22.442 1.00 94.44 130 LEU A O 1
ATOM 1064 N N . GLU A 1 131 ? 31.042 5.022 -20.443 1.00 94.62 131 GLU A N 1
ATOM 1065 C CA . GLU A 1 131 ? 32.505 4.877 -20.427 1.00 94.62 131 GLU A CA 1
ATOM 1066 C C . GLU A 1 131 ? 32.992 4.026 -21.605 1.00 94.62 131 GLU A C 1
ATOM 1068 O O . GLU A 1 131 ? 33.914 4.417 -22.318 1.00 94.62 131 GLU A O 1
ATOM 1073 N N . SER A 1 132 ? 32.321 2.903 -21.873 1.00 93.38 132 SER A N 1
ATOM 1074 C CA . SER A 1 132 ? 32.651 2.030 -23.006 1.00 93.38 132 SER A CA 1
ATOM 1075 C C . SER A 1 132 ? 32.481 2.742 -24.354 1.00 93.38 132 SER A C 1
ATOM 1077 O O . SER A 1 132 ? 33.328 2.609 -25.237 1.00 93.38 132 SER A O 1
ATOM 1079 N N . LEU A 1 133 ? 31.405 3.519 -24.522 1.00 93.00 133 LEU A N 1
ATOM 1080 C CA . LEU A 1 133 ? 31.166 4.330 -25.720 1.00 93.00 133 LEU A CA 1
ATOM 1081 C C . LEU A 1 133 ? 32.206 5.441 -25.881 1.00 93.00 133 LEU A C 1
ATOM 1083 O O . LEU A 1 133 ? 32.663 5.691 -26.995 1.00 93.00 133 LEU A O 1
ATOM 1087 N N . LEU A 1 134 ? 32.594 6.090 -24.784 1.00 92.25 134 LEU A N 1
ATOM 1088 C CA . LEU A 1 134 ? 33.584 7.162 -24.794 1.00 92.25 134 LEU A CA 1
ATOM 1089 C C . LEU A 1 134 ? 34.962 6.626 -25.208 1.00 92.25 134 LEU A C 1
ATOM 1091 O O . LEU A 1 134 ? 35.579 7.175 -26.118 1.00 92.25 134 LEU A O 1
ATOM 1095 N N . LEU A 1 135 ? 35.369 5.476 -24.660 1.00 90.25 135 LEU A N 1
ATOM 1096 C CA . LEU A 1 135 ? 36.584 4.766 -25.077 1.00 90.25 135 LEU A CA 1
ATOM 1097 C C . LEU A 1 135 ? 36.534 4.339 -26.551 1.00 90.25 135 LEU A C 1
ATOM 1099 O O . LEU A 1 135 ? 37.542 4.386 -27.257 1.00 90.25 135 LEU A O 1
ATOM 1103 N N . LEU A 1 136 ? 35.368 3.923 -27.051 1.00 90.12 136 LEU A N 1
ATOM 1104 C CA . LEU A 1 136 ? 35.199 3.564 -28.459 1.00 90.12 136 LEU A CA 1
ATOM 1105 C C . LEU A 1 136 ? 35.368 4.791 -29.370 1.00 90.12 136 LEU A C 1
ATOM 1107 O O . LEU A 1 136 ? 36.051 4.700 -30.391 1.00 90.12 136 LEU A O 1
ATOM 1111 N N . LEU A 1 137 ? 34.814 5.944 -28.988 1.00 89.56 137 LEU A N 1
ATOM 1112 C CA . LEU A 1 137 ? 34.987 7.203 -29.721 1.00 89.56 137 LEU A CA 1
ATOM 1113 C C . LEU A 1 137 ? 36.445 7.682 -29.717 1.00 89.56 137 LEU A C 1
ATOM 1115 O O . LEU A 1 137 ? 36.952 8.080 -30.766 1.00 89.56 137 LEU A O 1
ATOM 1119 N N . GLU A 1 138 ? 37.142 7.592 -28.583 1.00 88.44 138 GLU A N 1
ATOM 1120 C CA . GLU A 1 138 ? 38.572 7.919 -28.483 1.00 88.44 138 GLU A CA 1
ATOM 1121 C C . GLU A 1 138 ? 39.441 7.003 -29.359 1.00 88.44 138 GLU A C 1
ATOM 1123 O O . GLU A 1 138 ? 40.365 7.468 -30.038 1.00 88.44 138 GLU A O 1
ATOM 1128 N N . ASN A 1 139 ? 39.112 5.710 -29.417 1.00 84.31 139 ASN A N 1
ATOM 1129 C CA . ASN A 1 139 ? 39.790 4.756 -30.293 1.00 84.31 139 ASN A CA 1
ATOM 1130 C C . ASN A 1 139 ? 39.538 5.060 -31.776 1.00 84.31 139 ASN A C 1
ATOM 1132 O O . ASN A 1 139 ? 40.486 5.073 -32.562 1.00 84.31 139 ASN A O 1
ATOM 1136 N N . ILE A 1 140 ? 38.294 5.363 -32.169 1.00 82.56 140 ILE A N 1
ATOM 1137 C CA . ILE A 1 140 ? 37.972 5.775 -33.546 1.00 82.56 140 ILE A CA 1
ATOM 1138 C C . ILE A 1 140 ? 38.710 7.067 -33.910 1.00 82.56 140 ILE A C 1
ATOM 1140 O O . ILE A 1 140 ? 39.268 7.153 -35.002 1.00 82.56 140 ILE A O 1
ATOM 1144 N N . ALA A 1 141 ? 38.764 8.051 -33.010 1.00 77.56 141 ALA A N 1
ATOM 1145 C CA . ALA A 1 141 ? 39.498 9.292 -33.241 1.00 77.56 141 ALA A CA 1
ATOM 1146 C C . ALA A 1 141 ? 41.006 9.035 -33.410 1.00 77.56 141 ALA A C 1
ATOM 1148 O O . ALA A 1 141 ? 41.625 9.573 -34.329 1.00 77.56 141 ALA A O 1
ATOM 1149 N N . THR A 1 142 ? 41.594 8.163 -32.586 1.00 73.50 142 THR A N 1
ATOM 1150 C CA . THR A 1 142 ? 43.011 7.773 -32.682 1.00 73.50 142 THR A CA 1
ATOM 1151 C C . THR A 1 142 ? 43.326 7.036 -33.989 1.00 73.50 142 THR A C 1
ATOM 1153 O O . THR A 1 142 ? 44.296 7.371 -34.673 1.00 73.50 142 THR A O 1
ATOM 1156 N N . VAL A 1 143 ? 42.487 6.076 -34.389 1.00 71.38 143 VAL A N 1
ATOM 1157 C CA . VAL A 1 143 ? 42.642 5.327 -35.650 1.00 71.38 143 VAL A CA 1
ATOM 1158 C C . VAL A 1 143 ? 42.401 6.229 -36.866 1.00 71.38 143 VAL A C 1
ATOM 1160 O O . VAL A 1 143 ? 43.162 6.174 -37.834 1.00 71.38 143 VAL A O 1
ATOM 1163 N N . GLY A 1 144 ? 41.403 7.112 -36.804 1.00 60.81 144 GLY A N 1
ATOM 1164 C CA . GLY A 1 144 ? 41.114 8.108 -37.837 1.00 60.81 144 GLY A CA 1
ATOM 1165 C C . GLY A 1 144 ? 42.255 9.112 -38.027 1.00 60.81 144 GLY A C 1
ATOM 1166 O O . GLY A 1 144 ? 42.625 9.410 -39.162 1.00 60.81 144 GLY A O 1
ATOM 1167 N N . MET A 1 145 ? 42.891 9.562 -36.939 1.00 56.69 145 MET A N 1
ATOM 1168 C CA . MET A 1 145 ? 44.109 10.382 -37.001 1.00 56.69 145 MET A CA 1
ATOM 1169 C C . MET A 1 145 ? 45.316 9.609 -37.568 1.00 56.69 145 MET A C 1
ATOM 1171 O O . MET A 1 145 ? 46.132 10.190 -38.287 1.00 56.69 145 MET A O 1
ATOM 1175 N N . GLY A 1 146 ? 45.425 8.301 -37.309 1.00 54.72 146 GLY A N 1
ATOM 1176 C CA . GLY A 1 146 ? 46.441 7.428 -37.914 1.00 54.72 146 GLY A CA 1
ATOM 1177 C C . GLY A 1 146 ? 46.270 7.247 -39.430 1.00 54.72 146 GLY A C 1
ATOM 1178 O O . GLY A 1 146 ? 47.241 7.358 -40.181 1.00 54.72 146 GLY A O 1
ATOM 1179 N N . LEU A 1 147 ? 45.034 7.048 -39.896 1.00 51.84 147 LEU A N 1
ATOM 1180 C CA . LEU A 1 147 ? 44.688 6.976 -41.323 1.00 51.84 147 LEU A CA 1
ATOM 1181 C C . LEU A 1 147 ? 44.892 8.319 -42.040 1.00 51.84 147 LEU A C 1
ATOM 1183 O O . LEU A 1 147 ? 45.429 8.340 -43.148 1.00 51.84 147 LEU A O 1
ATOM 1187 N N . ALA A 1 148 ? 44.555 9.440 -41.394 1.00 51.22 148 ALA A N 1
ATOM 1188 C CA . ALA A 1 148 ? 44.803 10.779 -41.933 1.00 51.22 148 ALA A CA 1
ATOM 1189 C C . ALA A 1 148 ? 46.308 11.075 -42.107 1.00 51.22 148 ALA A C 1
ATOM 1191 O O . ALA A 1 148 ? 46.713 11.660 -43.113 1.00 51.22 148 ALA A O 1
ATOM 1192 N N . ARG A 1 149 ? 47.163 10.608 -41.181 1.00 49.78 149 ARG A N 1
ATOM 1193 C CA . ARG A 1 149 ? 48.630 10.684 -41.331 1.00 49.78 149 ARG A CA 1
ATOM 1194 C C . ARG A 1 149 ? 49.157 9.793 -42.462 1.00 49.78 149 ARG A C 1
ATOM 1196 O O . ARG A 1 149 ? 50.047 10.227 -43.184 1.00 49.78 149 ARG A O 1
ATOM 1203 N N . CYS A 1 150 ? 48.588 8.601 -42.666 1.00 47.47 150 CYS A N 1
ATOM 1204 C CA . CYS A 1 150 ? 48.944 7.728 -43.796 1.00 47.47 150 CYS A CA 1
ATOM 1205 C C . CYS A 1 150 ? 48.543 8.316 -45.161 1.00 47.47 150 CYS A C 1
ATOM 1207 O O . CYS A 1 150 ? 49.300 8.199 -46.122 1.00 47.47 150 CYS A O 1
ATOM 1209 N N . TRP A 1 151 ? 47.397 8.997 -45.258 1.00 42.69 151 TRP A N 1
ATOM 1210 C CA . TRP A 1 151 ? 46.978 9.669 -46.496 1.00 42.69 151 TRP A CA 1
ATOM 1211 C C . TRP A 1 151 ? 47.882 10.848 -46.879 1.00 42.69 151 TRP A C 1
ATOM 1213 O O . TRP A 1 151 ? 48.156 11.046 -48.062 1.00 42.69 151 TRP A O 1
ATOM 1223 N N . SER A 1 152 ? 48.429 11.574 -45.899 1.00 47.47 152 SER A N 1
ATOM 1224 C CA . SER A 1 152 ? 49.406 12.640 -46.166 1.00 47.47 152 SER A CA 1
ATOM 1225 C C . SER A 1 152 ? 50.735 12.121 -46.737 1.00 47.47 152 SER A C 1
ATOM 1227 O O . SER A 1 152 ? 51.445 12.890 -47.380 1.00 47.47 152 SER A O 1
ATOM 1229 N N . CYS A 1 153 ? 51.077 10.842 -46.538 1.00 44.75 153 CYS A N 1
ATOM 1230 C CA . CYS A 1 153 ? 52.284 10.229 -47.104 1.00 44.75 153 CYS A CA 1
ATOM 1231 C C . CYS A 1 153 ? 52.084 9.689 -48.532 1.00 44.75 153 CYS A C 1
ATOM 1233 O O . CYS A 1 153 ? 53.065 9.497 -49.240 1.00 44.75 153 CYS A O 1
ATOM 1235 N N . ILE A 1 154 ? 50.840 9.468 -48.977 1.00 48.09 154 ILE A N 1
ATOM 1236 C CA . ILE A 1 154 ? 50.538 8.963 -50.331 1.00 48.09 154 ILE A CA 1
ATOM 1237 C C . ILE A 1 154 ? 50.411 10.111 -51.354 1.00 48.09 154 ILE A C 1
ATOM 1239 O O . ILE A 1 154 ? 50.620 9.893 -52.543 1.00 48.09 154 ILE A O 1
ATOM 1243 N N . TRP A 1 155 ? 50.129 11.344 -50.912 1.00 43.44 155 TRP A N 1
ATOM 1244 C CA . TRP A 1 155 ? 49.883 12.501 -51.794 1.00 43.44 155 TRP A CA 1
ATOM 1245 C C . TRP A 1 155 ? 50.979 13.577 -51.816 1.00 43.44 155 TRP A C 1
ATOM 1247 O O . TRP A 1 155 ? 50.797 14.617 -52.448 1.00 43.44 155 TRP A O 1
ATOM 1257 N N . PHE A 1 156 ? 52.127 13.353 -51.171 1.00 41.25 156 PHE A N 1
ATOM 1258 C CA . PHE A 1 156 ? 53.264 14.274 -51.264 1.00 41.25 156 PHE A CA 1
ATOM 1259 C C . PHE A 1 156 ? 54.566 13.513 -51.521 1.00 41.25 156 PHE A C 1
ATOM 1261 O O . PHE A 1 156 ? 55.422 13.383 -50.652 1.00 41.25 156 PHE A O 1
ATOM 1268 N N . SER A 1 157 ? 54.698 12.999 -52.745 1.00 36.50 157 SER A N 1
ATOM 1269 C CA . SER A 1 157 ? 55.989 12.640 -53.334 1.00 36.50 157 SER A CA 1
ATOM 1270 C C . SER A 1 157 ? 56.404 13.803 -54.243 1.00 36.50 157 SER A C 1
ATOM 1272 O O . SER A 1 157 ? 55.841 13.937 -55.331 1.00 36.50 157 SER A O 1
ATOM 1274 N N . PRO A 1 158 ? 57.314 14.700 -53.824 1.00 50.97 158 PRO A N 1
ATOM 1275 C CA . PRO A 1 158 ? 57.814 15.751 -54.688 1.00 50.97 158 PRO A CA 1
ATOM 1276 C C . PRO A 1 158 ? 59.035 15.203 -55.423 1.00 50.97 158 PRO A C 1
ATOM 1278 O O . PRO A 1 158 ? 60.151 15.366 -54.945 1.00 50.97 158 PRO A O 1
ATOM 1281 N N . ASP A 1 159 ? 58.845 14.538 -56.564 1.00 47.38 159 ASP A N 1
ATOM 1282 C CA . ASP A 1 159 ? 59.939 14.497 -57.532 1.00 47.38 159 ASP A CA 1
ATOM 1283 C C . ASP A 1 159 ? 59.497 14.254 -58.980 1.00 47.38 159 ASP A C 1
ATOM 1285 O O . ASP A 1 159 ? 58.722 13.351 -59.288 1.00 47.38 159 ASP A O 1
ATOM 1289 N N . GLN A 1 160 ? 60.075 15.092 -59.840 1.00 51.62 160 GLN A N 1
ATOM 1290 C CA . GLN A 1 160 ? 60.298 14.935 -61.278 1.00 51.62 160 GLN A CA 1
ATOM 1291 C C . GLN A 1 160 ? 59.089 14.730 -62.207 1.00 51.62 160 GLN A C 1
ATOM 1293 O O . GLN A 1 160 ? 58.811 13.621 -62.655 1.00 51.62 160 GLN A O 1
ATOM 1298 N N . ILE A 1 161 ? 58.508 15.836 -62.691 1.00 39.94 161 ILE A N 1
ATOM 1299 C CA . ILE A 1 161 ? 58.030 15.893 -64.083 1.00 39.94 161 ILE A CA 1
ATOM 1300 C C . ILE A 1 161 ? 58.652 17.113 -64.761 1.00 39.94 161 ILE A C 1
ATOM 1302 O O . ILE A 1 161 ? 58.258 18.261 -64.557 1.00 39.94 161 ILE A O 1
ATOM 1306 N N . SER A 1 162 ? 59.671 16.799 -65.556 1.00 45.41 162 SER A N 1
ATOM 1307 C CA . SER A 1 162 ? 60.309 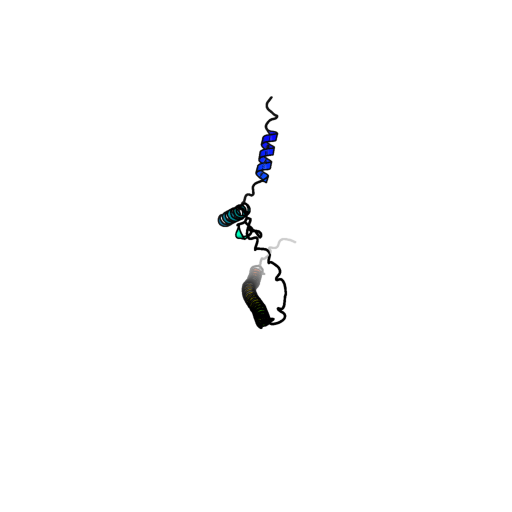17.649 -66.550 1.00 45.41 162 SER A CA 1
ATOM 1308 C C . SER A 1 162 ? 59.244 18.307 -67.437 1.00 45.41 162 SER A C 1
ATOM 1310 O O . SER A 1 162 ? 58.437 17.621 -68.068 1.00 45.41 162 SER A O 1
ATOM 1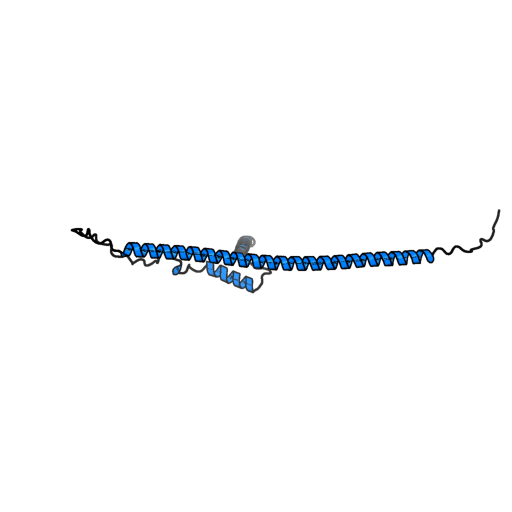312 N N . ARG A 1 163 ? 59.210 19.643 -67.453 1.00 40.28 163 ARG A N 1
ATOM 1313 C CA . ARG A 1 163 ? 58.434 20.418 -68.427 1.00 40.28 163 ARG A CA 1
ATOM 1314 C C . ARG A 1 163 ? 59.234 20.477 -69.731 1.00 40.28 163 ARG A C 1
ATOM 1316 O O . ARG A 1 163 ? 60.402 20.850 -69.661 1.00 40.28 163 ARG A O 1
ATOM 1323 N N . PRO A 1 164 ? 58.653 20.165 -70.901 1.00 42.62 164 PRO A N 1
ATOM 1324 C CA . PRO A 1 164 ? 59.293 20.495 -72.160 1.00 42.62 164 PRO A CA 1
ATOM 1325 C C . PRO A 1 164 ? 59.136 21.996 -72.430 1.00 42.62 164 PRO A C 1
ATOM 1327 O O . PRO A 1 164 ? 58.042 22.556 -72.314 1.00 42.62 164 PRO A O 1
ATOM 1330 N N . ASP A 1 165 ? 60.256 22.620 -72.778 1.00 43.50 165 ASP A N 1
ATOM 1331 C CA . ASP A 1 165 ? 60.356 23.991 -73.263 1.00 43.50 165 ASP A CA 1
ATOM 1332 C C . ASP A 1 165 ? 59.420 24.249 -74.446 1.00 43.50 165 ASP A C 1
ATOM 1334 O O . ASP A 1 165 ? 59.392 23.486 -75.411 1.00 43.50 165 ASP A O 1
ATOM 1338 N N . THR A 1 166 ? 58.710 25.378 -74.406 1.00 41.94 166 THR A N 1
ATOM 1339 C CA . THR A 1 166 ? 58.236 26.088 -75.602 1.00 41.94 166 THR A CA 1
ATOM 1340 C C . THR A 1 166 ? 58.147 27.596 -75.311 1.00 41.94 166 THR A C 1
ATOM 1342 O O . THR A 1 166 ? 57.297 28.016 -74.538 1.00 41.94 166 THR A O 1
ATOM 1345 N N . TYR A 1 167 ? 59.063 28.354 -75.940 1.00 42.00 167 TYR A N 1
ATOM 1346 C CA . TYR A 1 167 ? 59.026 29.766 -76.395 1.00 42.00 167 TYR A CA 1
ATOM 1347 C C . TYR A 1 167 ? 58.350 30.808 -75.471 1.00 42.00 167 TYR A C 1
ATOM 1349 O O . TYR A 1 167 ? 57.140 30.771 -75.271 1.00 42.00 167 TYR A O 1
ATOM 1357 N N . TRP A 1 168 ? 59.043 31.809 -74.918 1.00 40.00 168 TRP A N 1
ATOM 1358 C CA . TRP A 1 168 ? 59.950 32.802 -75.520 1.00 40.00 168 TRP A CA 1
ATOM 1359 C C . TRP A 1 168 ? 61.012 33.274 -74.522 1.00 40.00 168 TRP A C 1
ATOM 1361 O O . TRP A 1 168 ? 60.678 33.353 -73.319 1.00 40.00 168 TRP A O 1
#

Sequence (168 aa):
MSEELDEEVLDGLTEVEKLYTVFHGASQEDVAYAKLFWNSLSLQPPIESRLVSSDIRQRLKVAKTPNTTNAAANQAPWSKRNEEIQQDAYLRQKQEEKQRYMEMAKNRDQIIALLKKQRDERIKAMTLLLESLLLLLENIATVGMGLARCWSCIWFSPDQISRPDTYW